Protein AF-A0A967T233-F1 (afdb_monomer_lite)

Sequence (110 aa):
MKNRDQSVELLQTFIENKNLRHHCHMVAAAMEAYARKLDKFHEEIEAWWTAGLLHDLDWEKFPEEHPKKAVEDILPEEGYPETVINAIEAHAPSRTGREPETEIERYLFA

Foldseek 3Di:
DDAPVVLLVLLVVQDVDPVVQVQLQVQLVQQLVVCVVVVHDPVVSRLSSSLSNCLCSNCPPPVLCPPVCVLVPPCVVVPHDPSSSVLSLQQCCVRNVDHDDDPSNVSSHD

Radius of gyration: 12.55 Å; chains: 1; bounding box: 31×27×32 Å

Structure (mmCIF, N/CA/C/O backbone):
data_AF-A0A967T233-F1
#
_entry.id   AF-A0A967T233-F1
#
loop_
_atom_site.group_PDB
_atom_site.id
_atom_site.type_symbol
_atom_site.label_atom_id
_atom_site.label_alt_id
_atom_site.label_comp_id
_atom_site.label_asym_id
_atom_site.label_entity_id
_atom_site.labe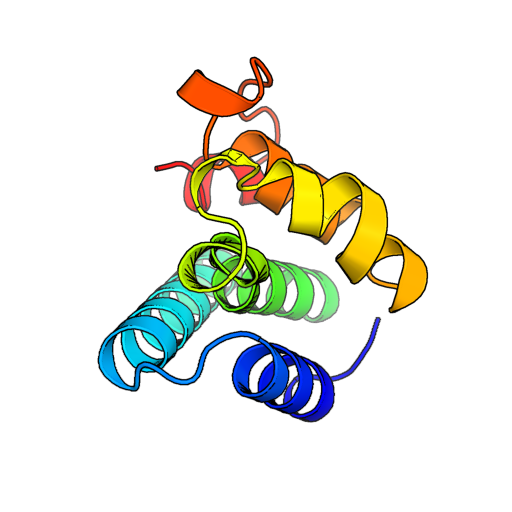l_seq_id
_atom_site.pdbx_PDB_ins_code
_atom_site.Cartn_x
_atom_site.Cartn_y
_atom_site.Cartn_z
_atom_site.occupancy
_atom_site.B_iso_or_equiv
_atom_site.auth_seq_id
_atom_site.auth_comp_id
_atom_site.auth_asym_id
_atom_site.auth_atom_id
_atom_site.pdbx_PDB_model_num
ATOM 1 N N . MET A 1 1 ? 3.686 -13.739 -1.396 1.00 71.31 1 MET A N 1
ATOM 2 C CA . MET A 1 1 ? 2.684 -12.676 -1.179 1.00 71.31 1 MET A CA 1
ATOM 3 C C . MET A 1 1 ? 1.311 -13.271 -1.428 1.00 71.31 1 MET A C 1
ATOM 5 O O . MET A 1 1 ? 1.201 -14.122 -2.308 1.00 71.31 1 MET A O 1
ATOM 9 N N . LYS A 1 2 ? 0.303 -12.871 -0.648 1.00 85.25 2 LYS A N 1
ATOM 10 C CA . LYS A 1 2 ? -1.101 -13.196 -0.927 1.00 85.25 2 LYS A CA 1
ATOM 11 C C . LYS A 1 2 ? -1.486 -12.789 -2.355 1.00 85.25 2 LYS A C 1
ATOM 13 O O . LYS A 1 2 ? -0.915 -11.849 -2.902 1.00 85.25 2 LYS A O 1
ATOM 18 N N . ASN A 1 3 ? -2.420 -13.509 -2.969 1.00 93.25 3 ASN A N 1
ATOM 19 C CA . ASN A 1 3 ? -2.915 -13.149 -4.300 1.00 93.25 3 ASN A CA 1
ATOM 20 C C . ASN A 1 3 ? -3.908 -11.968 -4.229 1.00 93.25 3 ASN A C 1
ATOM 22 O O . ASN A 1 3 ? -4.313 -11.549 -3.142 1.00 93.25 3 ASN A O 1
ATOM 26 N N . ARG A 1 4 ? -4.305 -11.426 -5.390 1.00 97.56 4 ARG A N 1
ATOM 27 C CA . ARG A 1 4 ? -5.210 -10.266 -5.453 1.00 97.56 4 ARG A CA 1
ATOM 28 C C . ARG A 1 4 ? -6.531 -10.506 -4.723 1.00 97.56 4 ARG A C 1
ATOM 30 O O . ARG A 1 4 ? -6.957 -9.631 -3.978 1.00 97.56 4 ARG A O 1
ATOM 37 N N . ASP A 1 5 ? -7.138 -11.678 -4.884 1.00 97.94 5 ASP A N 1
ATOM 38 C CA . ASP A 1 5 ? -8.427 -11.998 -4.257 1.00 97.94 5 ASP A CA 1
ATOM 39 C C . ASP A 1 5 ? -8.328 -11.972 -2.727 1.00 97.94 5 ASP A C 1
ATOM 41 O O . ASP A 1 5 ? -9.171 -11.375 -2.060 1.00 97.94 5 ASP A O 1
ATOM 45 N N . GLN A 1 6 ? -7.247 -12.524 -2.173 1.00 98.19 6 GLN A N 1
ATOM 46 C CA . GLN A 1 6 ? -6.974 -12.493 -0.736 1.00 98.19 6 GLN A CA 1
ATOM 47 C C . GLN A 1 6 ? -6.735 -11.067 -0.216 1.00 98.19 6 GLN A C 1
ATOM 49 O O . GLN A 1 6 ? -7.176 -10.731 0.881 1.00 98.19 6 GLN A O 1
ATOM 54 N N . SER A 1 7 ? -6.067 -10.207 -0.993 1.00 98.44 7 SER A N 1
ATOM 55 C CA . SER A 1 7 ? -5.903 -8.791 -0.635 1.00 98.44 7 SER A CA 1
ATOM 56 C C . SER A 1 7 ? -7.229 -8.026 -0.678 1.00 98.44 7 SER A C 1
ATOM 58 O O . SER A 1 7 ? -7.477 -7.173 0.171 1.00 98.44 7 SER A O 1
ATOM 60 N N . VAL A 1 8 ? -8.115 -8.346 -1.627 1.00 98.62 8 VAL A N 1
ATOM 61 C CA . VAL A 1 8 ? -9.464 -7.760 -1.691 1.00 98.62 8 VAL A CA 1
ATOM 62 C C . VAL A 1 8 ? -10.319 -8.209 -0.508 1.00 98.62 8 VAL A C 1
ATOM 64 O O . VAL A 1 8 ? -11.026 -7.390 0.073 1.00 98.62 8 VAL A O 1
ATOM 67 N N . GLU A 1 9 ? -10.249 -9.481 -0.123 1.00 98.44 9 GLU A N 1
ATOM 68 C CA . GLU A 1 9 ? -10.956 -9.997 1.053 1.00 98.44 9 GLU A CA 1
ATOM 69 C C . GLU A 1 9 ? -10.483 -9.310 2.344 1.00 98.44 9 GLU A C 1
ATOM 71 O O . GLU A 1 9 ? -11.303 -8.881 3.164 1.00 98.44 9 GLU A O 1
ATOM 76 N N . LEU A 1 10 ? -9.168 -9.110 2.489 1.00 98.50 10 LEU A N 1
ATOM 77 C CA . LEU A 1 10 ? -8.598 -8.371 3.614 1.00 98.50 10 LEU A CA 1
ATOM 78 C C . LEU A 1 10 ? -9.106 -6.923 3.651 1.00 98.50 10 LEU A C 1
ATOM 80 O O . LEU A 1 10 ? -9.611 -6.480 4.683 1.00 98.50 10 LEU A O 1
ATOM 84 N N . LEU A 1 11 ? -9.066 -6.211 2.519 1.00 98.62 11 LEU A N 1
ATOM 85 C CA . LEU A 1 11 ? -9.611 -4.854 2.406 1.00 98.62 11 LEU A CA 1
ATOM 86 C C . LEU A 1 11 ? -11.073 -4.793 2.870 1.00 98.62 11 LEU A C 1
ATOM 88 O O . LEU A 1 11 ? -11.458 -3.921 3.648 1.00 98.62 11 LEU A O 1
ATOM 92 N N . GLN A 1 12 ? -11.895 -5.743 2.420 1.00 98.25 12 GLN A N 1
ATOM 93 C CA . GLN A 1 12 ? -13.314 -5.801 2.770 1.00 98.25 12 GLN A CA 1
ATOM 94 C C . GLN A 1 12 ? -13.564 -6.138 4.245 1.00 98.25 12 GLN A C 1
ATOM 96 O O . GLN A 1 12 ? -14.627 -5.793 4.763 1.00 98.25 12 GLN A O 1
ATOM 101 N N . THR A 1 13 ? -12.603 -6.770 4.920 1.00 98.00 13 THR A N 1
ATOM 102 C CA . THR A 1 13 ? -12.672 -7.069 6.357 1.00 98.00 13 THR A CA 1
ATOM 103 C C . THR A 1 13 ? -12.448 -5.819 7.215 1.00 98.00 13 THR A C 1
ATOM 105 O O . THR A 1 13 ? -13.026 -5.701 8.301 1.00 98.00 13 THR A O 1
ATOM 108 N N . PHE A 1 14 ? -11.635 -4.866 6.751 1.00 98.31 14 PHE A N 1
ATOM 109 C CA . PHE A 1 14 ? -11.280 -3.668 7.523 1.00 98.31 14 PHE A CA 1
ATOM 110 C C . PHE A 1 14 ? -12.052 -2.407 7.143 1.00 98.31 14 PHE A C 1
ATOM 112 O O . PHE A 1 14 ? -12.285 -1.570 8.010 1.00 98.31 14 PHE A O 1
ATOM 119 N N . ILE A 1 15 ? -12.499 -2.297 5.898 1.00 98.38 15 ILE A N 1
ATOM 120 C CA . ILE A 1 15 ? -13.196 -1.117 5.386 1.00 98.38 15 ILE A CA 1
ATOM 121 C C . ILE A 1 15 ? -14.617 -1.538 5.043 1.00 98.38 15 ILE A C 1
ATOM 123 O O . ILE A 1 15 ? -14.762 -2.397 4.184 1.00 98.38 15 ILE A O 1
ATOM 127 N N . GLU A 1 16 ? -15.671 -0.984 5.644 1.00 98.25 16 GLU A N 1
ATOM 128 C CA . GLU A 1 16 ? -17.071 -1.219 5.241 1.00 98.25 16 GLU A CA 1
ATOM 129 C C . GLU A 1 16 ? -17.566 -0.154 4.252 1.00 98.25 16 GLU A C 1
ATOM 131 O O . GLU A 1 16 ? -18.442 -0.412 3.415 1.00 98.25 16 GLU A O 1
ATOM 136 N N . ASN A 1 17 ? -16.968 1.039 4.293 1.00 98.31 17 ASN A N 1
ATOM 137 C CA . ASN A 1 17 ? -17.319 2.161 3.444 1.00 98.31 17 ASN A CA 1
ATOM 138 C C . ASN A 1 17 ? -17.019 1.866 1.967 1.00 98.31 17 ASN A C 1
ATOM 140 O O . ASN A 1 17 ? -15.872 1.767 1.528 1.00 98.31 17 ASN A O 1
ATOM 144 N N . LYS A 1 18 ? -18.078 1.791 1.154 1.00 98.19 18 LYS A N 1
ATOM 145 C CA . LYS A 1 18 ? -17.974 1.487 -0.282 1.00 98.19 18 LYS A CA 1
ATOM 146 C C . LYS A 1 18 ? -17.179 2.526 -1.072 1.00 98.19 18 LYS A C 1
ATOM 148 O O . LYS A 1 18 ? -16.512 2.148 -2.031 1.00 98.19 18 LYS A O 1
ATOM 153 N N . ASN A 1 19 ? -17.240 3.802 -0.690 1.00 98.50 19 ASN A N 1
ATOM 154 C CA . ASN A 1 19 ? -16.488 4.857 -1.368 1.00 98.50 19 ASN A CA 1
ATOM 155 C C . ASN A 1 19 ? -14.994 4.735 -1.066 1.00 98.50 19 ASN A C 1
ATOM 157 O O . ASN A 1 19 ? -14.189 4.880 -1.980 1.00 98.50 19 ASN A O 1
ATOM 161 N N . LEU A 1 20 ? -14.630 4.400 0.176 1.00 98.56 20 LEU A N 1
ATOM 162 C CA . LEU A 1 20 ? -13.233 4.173 0.544 1.00 98.56 20 LEU A CA 1
ATOM 163 C C . LEU A 1 20 ? -12.674 2.910 -0.128 1.00 98.56 20 LEU A C 1
ATOM 165 O O . LEU A 1 20 ? -11.610 2.962 -0.733 1.00 98.56 20 LEU A O 1
ATOM 169 N N . ARG A 1 21 ? -13.441 1.810 -0.170 1.00 98.62 21 ARG A N 1
ATOM 170 C CA . ARG A 1 21 ? -13.067 0.634 -0.982 1.00 98.62 21 ARG A CA 1
ATOM 171 C C . ARG A 1 21 ? -12.846 1.007 -2.449 1.00 98.62 21 ARG A C 1
ATOM 173 O O . ARG A 1 21 ? -11.892 0.544 -3.067 1.00 98.62 21 ARG A O 1
ATOM 180 N N . HIS A 1 22 ? -13.734 1.826 -3.018 1.00 98.62 22 HIS A N 1
ATOM 181 C CA . HIS A 1 22 ? -13.611 2.265 -4.406 1.00 98.62 22 HIS A CA 1
ATOM 182 C C . HIS A 1 22 ? -12.345 3.098 -4.632 1.00 98.62 22 HIS A C 1
ATOM 184 O O . HIS A 1 22 ? -11.629 2.833 -5.594 1.00 98.62 22 HIS A O 1
ATOM 190 N N . HIS A 1 23 ? -12.036 4.030 -3.726 1.00 98.56 23 HIS A N 1
ATOM 191 C CA . HIS A 1 23 ? -10.778 4.782 -3.717 1.00 98.56 23 HIS A CA 1
ATOM 192 C C . HIS A 1 23 ? -9.563 3.847 -3.729 1.00 98.56 23 HIS A C 1
ATOM 194 O O . HIS A 1 23 ? -8.760 3.918 -4.657 1.00 98.56 23 HIS A O 1
ATOM 200 N N . CYS A 1 24 ? -9.488 2.886 -2.806 1.00 98.75 24 CYS A N 1
ATOM 201 C CA . CYS A 1 24 ? -8.408 1.897 -2.767 1.00 98.75 24 CYS A CA 1
ATOM 202 C C . CYS A 1 24 ? -8.254 1.132 -4.092 1.00 98.75 24 CYS A C 1
ATOM 204 O O . CYS A 1 24 ? -7.148 0.962 -4.602 1.00 98.75 24 CYS A O 1
ATOM 206 N N . HIS A 1 25 ? -9.364 0.707 -4.705 1.00 98.81 25 HIS A N 1
ATOM 207 C CA . HIS A 1 25 ? -9.330 0.046 -6.012 1.00 98.81 25 HIS A CA 1
ATOM 208 C C . HIS A 1 25 ? -8.849 0.968 -7.143 1.00 98.81 25 HIS A C 1
ATOM 210 O O . HIS A 1 25 ? -8.141 0.508 -8.042 1.00 98.81 25 HIS A O 1
ATOM 216 N N . MET A 1 26 ? -9.214 2.254 -7.119 1.00 98.81 26 MET A N 1
ATOM 217 C CA . MET A 1 26 ? -8.735 3.236 -8.095 1.00 98.81 26 MET A CA 1
ATOM 218 C C . MET A 1 26 ? -7.226 3.459 -7.966 1.00 98.81 26 MET A C 1
ATOM 220 O O . MET A 1 26 ? -6.528 3.464 -8.981 1.00 98.81 26 MET A O 1
ATOM 224 N N . VAL A 1 27 ? -6.714 3.581 -6.738 1.00 98.81 27 VAL A N 1
ATOM 225 C CA . VAL A 1 27 ? -5.274 3.721 -6.478 1.00 98.81 27 VAL A CA 1
ATOM 226 C C . VAL A 1 27 ? -4.525 2.453 -6.896 1.00 98.81 27 VAL A C 1
ATOM 228 O O . VAL A 1 27 ? -3.522 2.550 -7.598 1.00 98.81 27 VAL A O 1
ATOM 231 N N . ALA A 1 28 ? -5.045 1.260 -6.588 1.00 98.81 28 ALA A N 1
ATOM 232 C CA . ALA A 1 28 ? -4.473 -0.010 -7.048 1.00 98.81 28 ALA A CA 1
ATOM 233 C C . ALA A 1 28 ? -4.352 -0.081 -8.582 1.00 98.81 28 ALA A C 1
ATOM 235 O O . ALA A 1 28 ? -3.308 -0.462 -9.117 1.00 98.81 28 ALA A O 1
ATOM 236 N N . ALA A 1 29 ? -5.401 0.331 -9.304 1.00 98.81 29 ALA A N 1
ATOM 237 C CA . ALA A 1 29 ? -5.397 0.372 -10.765 1.00 98.81 29 ALA A CA 1
ATOM 238 C C . ALA A 1 29 ? -4.389 1.395 -11.322 1.00 98.81 29 ALA A C 1
ATOM 240 O O . ALA A 1 29 ? -3.708 1.109 -12.309 1.00 98.81 29 ALA A O 1
ATOM 241 N N . ALA A 1 30 ? -4.263 2.565 -10.689 1.00 98.75 30 ALA A N 1
ATOM 242 C CA . ALA A 1 30 ? -3.272 3.570 -11.067 1.00 98.75 30 ALA A CA 1
ATOM 243 C C . ALA A 1 30 ? -1.839 3.057 -10.853 1.00 98.75 30 ALA A C 1
ATOM 245 O O . ALA A 1 30 ? -1.016 3.142 -11.764 1.00 98.75 30 ALA A O 1
ATOM 246 N N . MET A 1 31 ? -1.564 2.453 -9.695 1.00 98.75 31 MET A N 1
ATOM 247 C CA . MET A 1 31 ? -0.267 1.856 -9.371 1.00 98.75 31 MET A CA 1
ATOM 248 C C . MET A 1 31 ? 0.122 0.751 -10.359 1.00 98.75 31 MET A C 1
ATOM 250 O O . MET A 1 31 ? 1.242 0.746 -10.867 1.00 98.75 31 MET A O 1
ATOM 254 N N . GLU A 1 32 ? -0.807 -0.142 -10.713 1.00 98.75 32 GLU A N 1
ATOM 255 C CA . GLU A 1 32 ? -0.574 -1.146 -11.758 1.00 98.75 32 GLU A CA 1
ATOM 256 C C . GLU A 1 32 ? -0.249 -0.502 -13.115 1.00 98.75 32 GLU A C 1
ATOM 258 O O . GLU A 1 32 ? 0.679 -0.936 -13.803 1.00 98.75 32 GLU A O 1
ATOM 263 N N . ALA A 1 33 ? -0.989 0.537 -13.512 1.00 98.81 33 ALA A N 1
ATOM 264 C CA . ALA A 1 33 ? -0.749 1.232 -14.773 1.00 98.81 33 ALA A CA 1
ATOM 265 C C . ALA A 1 33 ? 0.639 1.894 -14.810 1.00 98.81 33 ALA A C 1
ATOM 267 O O . ALA A 1 33 ? 1.323 1.819 -15.835 1.00 98.81 33 ALA A O 1
ATOM 268 N N . TYR A 1 34 ? 1.082 2.495 -13.701 1.00 98.69 34 TYR A N 1
ATOM 269 C CA . TYR A 1 34 ? 2.429 3.051 -13.583 1.00 98.69 34 TYR A CA 1
ATOM 270 C C . TYR A 1 34 ? 3.503 1.967 -13.658 1.00 98.69 34 TYR A C 1
ATOM 272 O O . TYR A 1 34 ? 4.421 2.094 -14.465 1.00 98.69 34 TYR A O 1
ATOM 280 N N . ALA A 1 35 ? 3.354 0.871 -12.911 1.00 98.69 35 ALA A N 1
ATOM 281 C CA . ALA A 1 35 ? 4.300 -0.242 -12.938 1.00 98.69 35 ALA A CA 1
ATOM 282 C C . ALA A 1 35 ? 4.458 -0.823 -14.353 1.00 98.69 35 ALA A C 1
ATOM 284 O O . ALA A 1 35 ? 5.574 -1.031 -14.827 1.00 98.69 35 ALA A O 1
ATOM 285 N N . ARG A 1 36 ? 3.346 -1.005 -15.078 1.00 98.62 36 ARG A N 1
ATOM 286 C CA . ARG A 1 36 ? 3.363 -1.452 -16.480 1.00 98.62 36 ARG A CA 1
ATOM 287 C C . ARG A 1 36 ? 4.059 -0.458 -17.403 1.00 98.62 36 ARG A C 1
ATOM 289 O O . ARG A 1 36 ? 4.784 -0.872 -18.296 1.00 98.62 36 ARG A O 1
ATOM 296 N N . LYS A 1 37 ? 3.845 0.844 -17.202 1.00 98.62 37 LYS A N 1
ATOM 297 C CA . LYS A 1 37 ? 4.480 1.894 -18.011 1.00 98.62 37 LYS A CA 1
ATOM 298 C C . LYS A 1 37 ? 5.985 2.023 -17.756 1.00 98.62 37 LYS A C 1
ATOM 300 O O . LYS A 1 37 ? 6.695 2.531 -18.616 1.00 98.62 37 LYS A O 1
ATOM 305 N N . LEU A 1 38 ? 6.448 1.582 -16.590 1.00 98.38 38 LEU A N 1
ATOM 306 C CA . LEU A 1 38 ? 7.857 1.538 -16.201 1.00 98.38 38 LEU A CA 1
ATOM 307 C C . LEU A 1 38 ? 8.521 0.185 -16.518 1.00 98.38 38 LEU A C 1
ATOM 309 O O . LEU A 1 38 ? 9.605 -0.079 -16.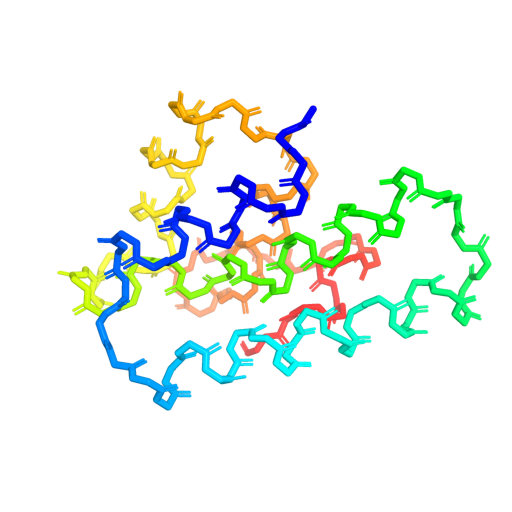004 1.00 98.38 38 LEU A O 1
ATOM 313 N N . ASP A 1 39 ? 7.871 -0.670 -17.318 1.00 98.25 39 ASP A N 1
ATOM 314 C CA . ASP A 1 39 ? 8.371 -1.988 -17.734 1.00 98.25 39 ASP A CA 1
ATOM 315 C C . ASP A 1 39 ? 8.794 -2.893 -16.556 1.00 98.25 39 ASP A C 1
ATOM 317 O O . ASP A 1 39 ? 9.764 -3.650 -16.641 1.00 98.25 39 ASP A O 1
ATOM 321 N N . LYS A 1 40 ? 8.063 -2.818 -15.435 1.00 98.31 40 LYS A N 1
ATOM 322 C CA . LYS A 1 40 ? 8.303 -3.654 -14.251 1.00 98.31 40 LYS A CA 1
ATOM 323 C C . LYS A 1 40 ? 7.994 -5.128 -14.515 1.00 98.31 40 LYS A C 1
ATOM 325 O O . LYS A 1 40 ? 7.097 -5.457 -15.296 1.00 98.31 40 LYS A O 1
ATOM 330 N N . PHE A 1 41 ? 8.706 -6.022 -13.826 1.00 98.00 41 PHE A N 1
ATOM 331 C CA . PHE A 1 41 ? 8.402 -7.452 -13.867 1.00 98.00 41 PHE A CA 1
ATOM 332 C C . PHE A 1 41 ? 7.023 -7.734 -13.259 1.00 98.00 41 PHE A C 1
ATOM 334 O O . PHE A 1 41 ? 6.477 -6.929 -12.503 1.00 98.00 41 PHE A O 1
ATOM 341 N N . HIS A 1 42 ? 6.437 -8.887 -13.589 1.00 97.38 42 HIS A N 1
ATOM 342 C CA . HIS A 1 42 ? 5.081 -9.218 -13.151 1.00 97.38 42 HIS A CA 1
ATOM 343 C C . HIS A 1 42 ? 4.939 -9.169 -11.624 1.00 97.38 42 HIS A C 1
ATOM 345 O O . HIS A 1 42 ? 3.992 -8.577 -11.116 1.00 97.38 42 HIS A O 1
ATOM 351 N N . GLU A 1 43 ? 5.911 -9.711 -10.897 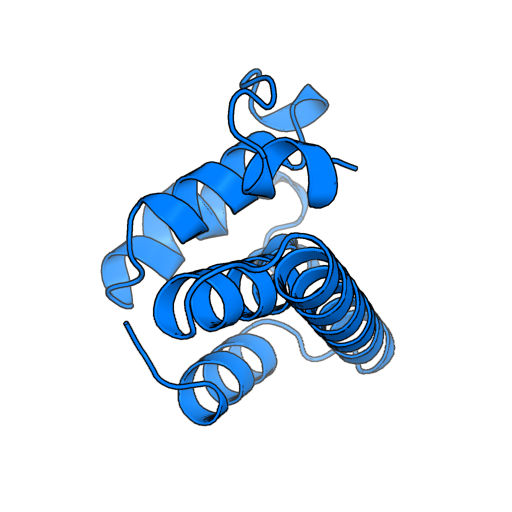1.00 96.81 43 GLU A N 1
ATOM 352 C CA . GLU A 1 43 ? 5.935 -9.739 -9.436 1.00 96.81 43 GLU A CA 1
ATOM 353 C C . GLU A 1 43 ? 5.993 -8.329 -8.828 1.00 96.81 43 GLU A C 1
ATOM 355 O O . GLU A 1 43 ? 5.349 -8.061 -7.814 1.00 96.81 43 GLU A O 1
ATOM 360 N N . GLU A 1 44 ? 6.717 -7.407 -9.468 1.00 97.88 44 GLU A N 1
ATOM 361 C CA . GLU A 1 44 ? 6.752 -5.999 -9.066 1.00 97.88 44 GLU A CA 1
ATOM 362 C C . GLU A 1 44 ? 5.406 -5.317 -9.342 1.00 97.88 44 GLU A C 1
ATOM 364 O O . GLU A 1 44 ? 4.908 -4.592 -8.486 1.00 97.88 44 GLU A O 1
ATOM 369 N N . ILE A 1 45 ? 4.772 -5.583 -10.490 1.00 98.62 45 ILE A N 1
ATOM 370 C CA . ILE A 1 45 ? 3.436 -5.049 -10.809 1.00 98.62 45 ILE A CA 1
ATOM 371 C C . ILE A 1 45 ? 2.412 -5.485 -9.751 1.00 98.62 45 ILE A C 1
ATOM 373 O O . ILE A 1 45 ? 1.603 -4.666 -9.309 1.00 98.62 45 ILE A O 1
ATOM 377 N N . GLU A 1 46 ? 2.463 -6.741 -9.302 1.00 98.44 46 GLU A N 1
ATOM 378 C CA . GLU A 1 46 ? 1.583 -7.229 -8.236 1.00 98.44 46 GLU A CA 1
ATOM 379 C C . GLU A 1 46 ? 1.852 -6.529 -6.896 1.00 98.44 46 GLU A C 1
ATOM 381 O O . GLU A 1 46 ? 0.905 -6.222 -6.167 1.00 98.44 46 GLU A O 1
ATOM 386 N N . ALA A 1 47 ? 3.113 -6.221 -6.574 1.00 98.44 47 ALA A N 1
ATOM 387 C CA . ALA A 1 47 ? 3.451 -5.449 -5.378 1.00 98.44 47 ALA A CA 1
ATOM 388 C C . ALA A 1 47 ? 2.915 -4.008 -5.455 1.00 98.44 47 ALA A C 1
ATOM 390 O O . ALA A 1 47 ? 2.330 -3.525 -4.487 1.00 98.44 47 ALA A O 1
ATOM 391 N N . TRP A 1 48 ? 3.038 -3.344 -6.610 1.00 98.69 48 TRP A N 1
ATOM 392 C CA . TRP A 1 48 ? 2.504 -1.993 -6.835 1.00 98.69 48 TRP A CA 1
ATOM 393 C C . TRP A 1 48 ? 0.982 -1.954 -6.700 1.00 98.69 48 TRP A C 1
ATOM 395 O O . TRP A 1 48 ? 0.445 -1.115 -5.977 1.00 98.69 48 TRP A O 1
ATOM 405 N N . TRP A 1 49 ? 0.285 -2.887 -7.353 1.00 98.81 49 TRP A N 1
ATOM 406 C CA . TRP A 1 49 ? -1.169 -2.996 -7.247 1.00 98.81 49 TRP A CA 1
ATOM 407 C C . TRP A 1 49 ? -1.608 -3.239 -5.798 1.00 98.81 49 TRP A C 1
ATOM 409 O O . TRP A 1 49 ? -2.526 -2.584 -5.307 1.00 98.81 49 TRP A O 1
ATOM 419 N N . THR A 1 50 ? -0.920 -4.142 -5.093 1.00 98.81 50 THR A N 1
ATOM 420 C CA . THR A 1 50 ? -1.237 -4.494 -3.701 1.00 98.81 50 THR A CA 1
ATOM 421 C C . THR A 1 50 ? -1.012 -3.321 -2.750 1.00 98.81 50 THR A C 1
ATOM 423 O O . THR A 1 50 ? -1.871 -3.059 -1.910 1.00 98.81 50 THR A O 1
ATOM 426 N N . ALA A 1 51 ? 0.096 -2.589 -2.895 1.00 98.75 51 ALA A N 1
ATOM 427 C CA . ALA A 1 51 ? 0.371 -1.407 -2.084 1.00 98.75 51 ALA A CA 1
ATOM 428 C C . ALA A 1 51 ? -0.697 -0.323 -2.298 1.00 98.75 51 ALA A C 1
ATOM 430 O O . ALA A 1 51 ? -1.230 0.209 -1.329 1.00 98.75 51 ALA A O 1
ATOM 431 N N . GLY A 1 52 ? -1.103 -0.078 -3.550 1.00 98.75 52 GLY A N 1
ATOM 432 C CA . GLY A 1 52 ? -2.209 0.833 -3.848 1.00 98.75 52 GLY A CA 1
ATOM 433 C C . GLY A 1 52 ? -3.547 0.386 -3.252 1.00 98.75 52 GLY A C 1
ATOM 434 O O . GLY A 1 52 ? -4.301 1.212 -2.743 1.00 98.75 52 GLY A O 1
ATOM 435 N N . LEU A 1 53 ? -3.838 -0.917 -3.259 1.00 98.88 53 LEU A N 1
ATOM 436 C CA . LEU A 1 53 ? -5.081 -1.451 -2.701 1.00 98.88 53 LEU A CA 1
ATOM 437 C C . LEU A 1 53 ? -5.148 -1.304 -1.174 1.00 98.88 53 LEU A C 1
ATOM 439 O O . LEU A 1 53 ? -6.217 -1.034 -0.634 1.00 98.88 53 LEU A O 1
ATOM 443 N N . LEU A 1 54 ? -4.033 -1.520 -0.479 1.00 98.81 54 LEU A N 1
ATOM 444 C CA . LEU A 1 54 ? -4.010 -1.658 0.980 1.00 98.81 54 LEU A CA 1
ATOM 445 C C . LEU A 1 54 ? -3.474 -0.423 1.718 1.00 98.81 54 LEU A C 1
ATOM 447 O O . LEU A 1 54 ? -3.394 -0.468 2.940 1.00 98.81 54 LEU A O 1
ATOM 451 N N . HIS A 1 55 ? -3.132 0.670 1.024 1.00 98.75 55 HIS A N 1
ATOM 452 C CA . HIS A 1 55 ? -2.541 1.852 1.671 1.00 98.75 55 HIS A CA 1
ATOM 453 C C . HIS A 1 55 ? -3.404 2.437 2.800 1.00 98.75 55 HIS A C 1
ATOM 455 O O . HIS A 1 55 ? -2.872 2.759 3.855 1.00 98.75 55 HIS A O 1
ATOM 461 N N . ASP A 1 56 ? -4.727 2.460 2.616 1.00 98.62 56 ASP A N 1
ATOM 462 C CA . ASP A 1 56 ? -5.717 2.952 3.587 1.00 98.62 56 ASP A CA 1
ATOM 463 C C . ASP A 1 56 ? -6.374 1.836 4.422 1.00 98.62 56 ASP A C 1
ATOM 465 O O . ASP A 1 56 ? -7.451 2.033 4.987 1.00 98.62 56 ASP A O 1
ATOM 469 N N . LEU A 1 57 ? -5.774 0.640 4.494 1.00 98.62 57 LEU A N 1
ATOM 470 C CA . LEU A 1 57 ? -6.413 -0.545 5.087 1.00 98.62 57 LEU A CA 1
ATOM 471 C C . LEU A 1 57 ? -6.938 -0.311 6.512 1.00 98.62 57 LEU A C 1
ATOM 473 O O . LEU A 1 57 ? -7.999 -0.816 6.872 1.00 98.62 57 LEU A O 1
ATOM 477 N N . ASP A 1 58 ? -6.212 0.451 7.319 1.00 98.38 58 ASP A N 1
ATOM 478 C CA . ASP A 1 58 ? -6.548 0.763 8.705 1.00 98.38 58 ASP A CA 1
ATOM 479 C C . ASP A 1 58 ? -7.339 2.071 8.879 1.00 98.38 58 ASP A C 1
ATOM 481 O O . ASP A 1 58 ? -7.826 2.331 9.979 1.00 98.38 58 ASP A O 1
ATOM 485 N N . TRP A 1 59 ? -7.542 2.861 7.820 1.00 98.00 59 TRP A N 1
ATOM 486 C CA . TRP A 1 59 ? -8.095 4.217 7.903 1.00 98.00 59 TRP A CA 1
ATOM 487 C C . TRP A 1 59 ? -9.480 4.274 8.560 1.00 98.00 59 TRP A C 1
ATOM 489 O O . TRP A 1 59 ? -9.742 5.129 9.403 1.00 98.00 59 TRP A O 1
ATOM 499 N N . GLU A 1 60 ? -10.387 3.362 8.195 1.00 98.12 60 GLU A N 1
ATOM 500 C CA . GLU A 1 60 ? -11.775 3.403 8.678 1.00 98.12 60 GLU A CA 1
ATOM 501 C C . GLU A 1 60 ? -11.898 3.061 10.170 1.00 98.12 60 GLU A C 1
ATOM 503 O O . GLU A 1 60 ? -12.674 3.691 10.889 1.00 98.12 60 GLU A O 1
ATOM 508 N N . LYS A 1 61 ? -11.136 2.066 10.641 1.00 97.88 61 LYS A N 1
ATOM 509 C CA . LYS A 1 61 ? -11.217 1.562 12.022 1.00 97.88 61 LYS A CA 1
ATOM 510 C C . LYS A 1 61 ? -10.216 2.232 12.966 1.00 97.88 61 LYS A C 1
ATOM 512 O O . LYS A 1 61 ? -10.497 2.325 14.158 1.00 97.88 61 LYS A O 1
ATOM 517 N N . PHE A 1 62 ? -9.081 2.697 12.446 1.00 97.88 62 PHE A N 1
ATOM 518 C CA . PHE A 1 62 ? -7.948 3.226 13.211 1.00 97.88 62 PHE A CA 1
ATOM 519 C C . PHE A 1 62 ? -7.393 4.531 12.598 1.00 97.88 62 PHE A C 1
ATOM 521 O O . PHE A 1 62 ? -6.194 4.636 12.325 1.00 97.88 62 PHE A O 1
ATOM 528 N N . PRO A 1 63 ? -8.231 5.566 12.391 1.00 97.25 63 PRO A N 1
ATOM 529 C CA . PRO A 1 63 ? -7.830 6.774 11.667 1.00 97.25 63 PRO A CA 1
ATOM 530 C C . PRO A 1 63 ? -6.657 7.514 12.317 1.00 97.25 63 PRO A C 1
ATOM 532 O O . PRO A 1 63 ? -5.805 8.028 11.599 1.00 97.25 63 PRO A O 1
ATOM 535 N N . GLU A 1 64 ? -6.559 7.535 13.651 1.00 97.62 64 GLU A N 1
ATOM 536 C CA . GLU A 1 64 ? -5.484 8.217 14.400 1.00 97.62 64 GLU A CA 1
ATOM 537 C C . GLU A 1 64 ? -4.145 7.466 14.354 1.00 97.62 64 GLU A C 1
ATOM 539 O O . GLU A 1 64 ? -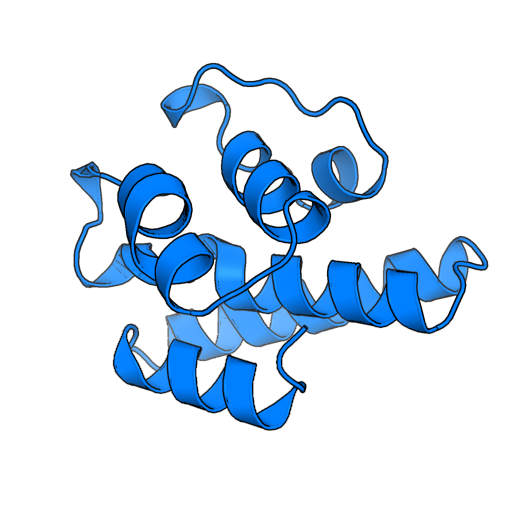3.080 8.074 14.471 1.00 97.62 64 GLU A O 1
ATOM 544 N N . GLU A 1 65 ? -4.187 6.156 14.120 1.00 97.50 65 GLU A N 1
ATOM 545 C CA . GLU A 1 65 ? -3.000 5.301 14.057 1.00 97.50 65 GLU A CA 1
ATOM 546 C C . GLU A 1 65 ? -2.501 5.111 12.624 1.00 97.50 65 GLU A C 1
ATOM 548 O O . GLU A 1 65 ? -1.367 4.695 12.438 1.00 97.50 65 GLU A O 1
ATOM 553 N N . HIS A 1 66 ? -3.294 5.447 11.608 1.00 97.81 66 HIS A N 1
ATOM 554 C CA . HIS A 1 66 ? -2.912 5.226 10.217 1.00 97.81 66 HIS A CA 1
ATOM 555 C C . HIS A 1 66 ? -1.580 5.903 9.790 1.00 97.81 66 HIS A C 1
ATOM 557 O O . HIS A 1 66 ? -1.255 7.005 10.234 1.00 97.81 66 HIS A O 1
ATOM 563 N N . PRO A 1 67 ? -0.777 5.279 8.911 1.00 97.81 67 PRO A N 1
ATOM 564 C CA . PRO A 1 67 ? -0.877 3.886 8.471 1.00 97.81 67 PRO A CA 1
ATOM 565 C C . PRO A 1 67 ? -0.209 2.890 9.435 1.00 97.81 67 PRO A C 1
ATOM 567 O O . PRO A 1 67 ? -0.010 1.732 9.074 1.00 97.81 67 PRO A O 1
ATOM 570 N N . LYS A 1 68 ? 0.202 3.321 10.640 1.00 97.94 68 LYS A N 1
ATOM 571 C CA . LYS A 1 68 ? 0.990 2.510 11.587 1.00 97.94 68 LYS A CA 1
ATOM 572 C C . LYS A 1 68 ? 0.281 1.225 11.973 1.00 97.94 68 LYS A C 1
ATOM 574 O O . LYS A 1 68 ? 0.924 0.185 12.007 1.00 97.94 68 LYS A O 1
ATOM 579 N N . LYS A 1 69 ? -1.039 1.260 12.182 1.00 98.38 69 LYS A N 1
ATOM 580 C CA . LYS A 1 69 ? -1.794 0.048 12.523 1.00 98.38 69 LYS A CA 1
ATOM 581 C C . LYS A 1 69 ? -1.714 -0.994 11.403 1.00 98.38 69 LYS A C 1
ATOM 583 O O . LYS A 1 69 ? -1.544 -2.184 11.671 1.00 98.38 69 LYS A O 1
ATOM 588 N N . ALA A 1 70 ? -1.806 -0.560 10.148 1.00 98.31 70 ALA A N 1
ATOM 589 C CA . ALA A 1 70 ? -1.629 -1.442 9.004 1.00 98.31 70 ALA A CA 1
ATOM 590 C C . ALA A 1 70 ? -0.195 -1.980 8.909 1.00 98.31 70 ALA A C 1
ATOM 592 O O . ALA A 1 70 ? -0.024 -3.185 8.718 1.00 98.31 70 ALA A O 1
ATOM 593 N N . VAL A 1 71 ? 0.823 -1.122 9.040 1.00 98.19 71 VAL A N 1
ATOM 594 C CA . VAL A 1 71 ? 2.222 -1.512 8.782 1.00 98.19 71 VAL A CA 1
ATOM 595 C C . VAL A 1 71 ? 2.901 -2.250 9.937 1.00 98.19 71 VAL A C 1
ATOM 597 O O . VAL A 1 71 ? 3.754 -3.091 9.671 1.00 98.19 71 VAL A O 1
ATOM 600 N N . GLU A 1 72 ? 2.529 -1.980 11.190 1.00 98.12 72 GLU A N 1
ATOM 601 C CA . GLU A 1 72 ? 3.141 -2.597 12.378 1.00 98.12 72 GLU A CA 1
ATOM 602 C C . GLU A 1 72 ? 2.441 -3.902 12.784 1.00 98.12 72 GLU A C 1
ATOM 604 O O . GLU A 1 72 ? 3.114 -4.830 13.232 1.00 98.12 72 GLU A O 1
ATOM 609 N N . ASP A 1 73 ? 1.120 -4.003 12.584 1.00 98.25 73 ASP A N 1
ATOM 610 C CA . ASP A 1 73 ? 0.327 -5.143 13.060 1.00 98.25 73 ASP A CA 1
ATOM 611 C C . ASP A 1 73 ? -0.281 -5.961 11.910 1.00 98.25 73 ASP A C 1
ATOM 613 O O . ASP A 1 73 ? 0.047 -7.131 11.717 1.00 98.25 73 ASP A O 1
ATOM 617 N N . ILE A 1 74 ? -1.167 -5.351 11.113 1.00 98.31 74 ILE A N 1
ATOM 618 C CA . ILE A 1 74 ? -2.068 -6.102 10.221 1.00 98.31 74 ILE A CA 1
ATOM 619 C C . ILE A 1 74 ? -1.299 -6.770 9.073 1.00 98.31 74 ILE A C 1
ATOM 621 O O . ILE A 1 74 ? -1.424 -7.970 8.838 1.00 98.31 74 ILE A O 1
ATOM 625 N N . LEU A 1 75 ? -0.513 -6.004 8.318 1.00 98.31 75 LEU A N 1
ATOM 626 C CA . LEU A 1 75 ? 0.164 -6.506 7.121 1.00 98.31 75 LEU A CA 1
ATOM 627 C C . LEU A 1 75 ? 1.296 -7.506 7.435 1.00 98.31 75 LEU A C 1
ATOM 629 O O . LEU A 1 75 ? 1.399 -8.496 6.698 1.00 98.31 75 LEU A O 1
ATOM 633 N N . PRO A 1 76 ? 2.113 -7.318 8.496 1.00 98.12 76 PRO A N 1
ATOM 634 C CA . PRO A 1 76 ? 3.076 -8.329 8.932 1.00 98.12 76 PRO A CA 1
ATOM 635 C C . PRO A 1 76 ? 2.425 -9.656 9.338 1.00 98.12 76 PRO A C 1
ATOM 637 O O . PRO A 1 76 ? 2.877 -10.710 8.885 1.00 98.12 76 PRO A O 1
ATOM 640 N N . GLU A 1 77 ? 1.350 -9.629 10.137 1.00 97.38 77 GLU A N 1
ATOM 641 C CA . GLU A 1 77 ? 0.633 -10.844 10.563 1.00 97.38 77 GLU A CA 1
ATOM 642 C C . GLU A 1 77 ? 0.018 -11.598 9.376 1.00 97.38 77 GLU A C 1
ATOM 644 O O . GLU A 1 77 ? 0.041 -12.829 9.327 1.00 97.38 77 GLU A O 1
ATOM 649 N N . GLU A 1 78 ? -0.464 -10.863 8.372 1.00 97.38 78 GLU A N 1
ATOM 650 C CA . GLU A 1 78 ? -1.020 -11.422 7.138 1.00 97.38 78 GLU A CA 1
ATOM 651 C C . GLU A 1 78 ? 0.053 -11.868 6.120 1.00 97.38 78 GLU A C 1
ATOM 653 O O . GLU A 1 78 ? -0.277 -12.397 5.050 1.00 97.38 78 GLU A O 1
ATOM 658 N N . GLY A 1 79 ? 1.342 -11.690 6.436 1.00 97.50 79 GLY A N 1
ATOM 659 C CA . GLY A 1 79 ? 2.471 -12.178 5.642 1.00 97.50 79 GLY A CA 1
ATOM 660 C C . GLY A 1 79 ? 2.737 -11.393 4.352 1.00 97.50 79 GLY A C 1
ATOM 661 O O . GLY A 1 79 ? 3.184 -11.974 3.352 1.00 97.50 79 GLY A O 1
ATOM 662 N N . TYR A 1 80 ? 2.442 -10.089 4.333 1.00 98.25 80 TYR A N 1
ATOM 663 C CA . TYR A 1 80 ? 2.794 -9.222 3.205 1.00 98.25 80 TYR A CA 1
ATOM 664 C C . TYR A 1 80 ? 4.301 -8.921 3.167 1.00 98.25 80 TYR A C 1
ATOM 666 O O . TYR A 1 80 ? 4.950 -8.849 4.207 1.00 98.25 80 TYR A O 1
ATOM 674 N N . PRO A 1 81 ? 4.893 -8.769 1.967 1.00 97.44 81 PRO A N 1
ATOM 675 C CA . PRO A 1 81 ? 6.320 -8.502 1.836 1.00 97.44 81 PRO A CA 1
ATOM 676 C C . PRO A 1 81 ? 6.673 -7.073 2.266 1.00 97.44 81 PRO A C 1
ATOM 678 O O . PRO A 1 81 ? 5.891 -6.144 2.051 1.00 97.44 81 PRO A O 1
ATOM 681 N N . GLU A 1 82 ? 7.902 -6.884 2.754 1.00 97.94 82 GLU A N 1
ATOM 682 C CA . GLU A 1 82 ? 8.424 -5.573 3.172 1.00 97.94 82 GLU A CA 1
ATOM 683 C C . GLU A 1 82 ? 8.299 -4.505 2.080 1.00 97.94 82 GLU A C 1
ATOM 685 O O . GLU A 1 82 ? 7.992 -3.364 2.383 1.00 97.94 82 GLU A O 1
ATOM 690 N N . THR A 1 83 ? 8.444 -4.854 0.796 1.00 98.06 83 THR A N 1
ATOM 691 C CA . THR A 1 83 ? 8.260 -3.895 -0.310 1.00 98.06 83 THR A CA 1
ATOM 692 C C . THR A 1 83 ? 6.882 -3.227 -0.298 1.00 98.06 83 THR A C 1
ATOM 694 O O . THR A 1 83 ? 6.779 -2.043 -0.597 1.00 98.06 83 THR A O 1
ATOM 697 N N . VAL A 1 84 ? 5.825 -3.969 0.050 1.00 98.62 84 VAL A N 1
ATOM 698 C CA . VAL A 1 84 ? 4.460 -3.432 0.153 1.00 98.62 84 VAL A CA 1
ATOM 699 C C . VAL A 1 84 ? 4.298 -2.650 1.454 1.00 98.62 84 VAL A C 1
ATOM 701 O O . VAL A 1 84 ? 3.770 -1.544 1.430 1.00 98.62 84 VAL A O 1
ATOM 704 N N . ILE A 1 85 ? 4.780 -3.200 2.571 1.00 98.62 85 ILE A N 1
ATOM 705 C CA . ILE A 1 85 ? 4.671 -2.573 3.896 1.00 98.62 85 ILE A CA 1
ATOM 706 C C . ILE A 1 85 ? 5.403 -1.224 3.916 1.00 98.62 85 ILE A C 1
ATOM 708 O O . ILE A 1 85 ? 4.813 -0.219 4.294 1.00 98.62 85 ILE A O 1
ATOM 712 N N . ASN A 1 86 ? 6.633 -1.170 3.406 1.00 98.56 86 ASN A N 1
ATOM 713 C CA . ASN A 1 86 ? 7.434 0.051 3.319 1.00 98.56 86 ASN A CA 1
ATOM 714 C C . ASN A 1 86 ? 6.791 1.078 2.375 1.00 98.56 86 ASN A C 1
ATOM 716 O O . ASN A 1 86 ? 6.766 2.268 2.691 1.00 98.56 86 ASN A O 1
ATOM 720 N N . ALA A 1 87 ? 6.225 0.635 1.242 1.00 98.69 87 ALA A N 1
ATOM 721 C CA . ALA A 1 87 ? 5.468 1.514 0.349 1.00 98.69 87 ALA A CA 1
ATOM 722 C C . ALA A 1 87 ? 4.301 2.191 1.074 1.00 98.69 87 ALA A C 1
ATOM 724 O O . ALA A 1 87 ? 4.116 3.400 0.947 1.00 98.69 87 ALA A O 1
ATOM 725 N N . ILE A 1 88 ? 3.558 1.425 1.873 1.00 98.62 88 ILE A N 1
ATOM 726 C CA . ILE A 1 88 ? 2.445 1.935 2.672 1.00 98.62 88 ILE A CA 1
ATOM 727 C C . ILE A 1 88 ? 2.956 2.805 3.828 1.00 98.62 88 ILE A C 1
ATOM 729 O O . ILE A 1 88 ? 2.370 3.837 4.110 1.00 98.62 88 ILE A O 1
ATOM 733 N N . GLU A 1 89 ? 4.074 2.497 4.474 1.00 98.56 89 GLU A N 1
ATOM 734 C CA . GLU A 1 89 ? 4.603 3.358 5.539 1.00 98.56 89 GLU A CA 1
ATOM 735 C C . GLU A 1 89 ? 5.022 4.748 5.017 1.00 98.56 89 GLU A C 1
ATOM 737 O O . GLU A 1 89 ? 4.760 5.771 5.655 1.00 98.56 89 GLU A O 1
ATOM 742 N N . ALA A 1 90 ? 5.643 4.805 3.836 1.00 98.44 90 ALA A N 1
ATOM 743 C CA . ALA A 1 90 ? 6.094 6.060 3.232 1.00 98.44 90 ALA A CA 1
ATOM 744 C C . ALA A 1 90 ? 4.997 6.827 2.484 1.00 98.44 90 ALA A C 1
ATOM 746 O O . ALA A 1 90 ? 5.265 7.926 2.001 1.00 98.44 90 ALA A O 1
ATOM 747 N N . HIS A 1 91 ? 3.773 6.298 2.370 1.00 98.38 91 HIS A N 1
ATOM 748 C CA . HIS A 1 91 ? 2.726 7.018 1.644 1.00 98.38 91 HIS A CA 1
ATOM 749 C C . HIS A 1 91 ? 2.214 8.249 2.408 1.00 98.38 91 HIS A C 1
ATOM 751 O O . HIS A 1 91 ? 1.681 9.153 1.779 1.00 98.38 91 HIS A O 1
ATOM 757 N N . ALA A 1 92 ? 2.405 8.295 3.733 1.00 97.12 92 ALA A N 1
ATOM 758 C CA . ALA A 1 92 ? 1.952 9.379 4.603 1.00 97.12 92 ALA A CA 1
ATOM 759 C C . ALA A 1 92 ? 3.092 9.904 5.509 1.00 97.12 92 ALA A C 1
ATOM 761 O O . ALA A 1 92 ? 3.022 9.775 6.739 1.00 97.12 92 ALA A O 1
ATOM 762 N N . PRO A 1 93 ? 4.146 10.536 4.955 1.00 96.62 93 PRO A N 1
ATOM 763 C CA . PRO A 1 93 ? 5.314 10.976 5.730 1.00 96.62 93 PRO A CA 1
ATOM 764 C C . PRO A 1 93 ? 4.973 12.012 6.800 1.00 96.62 93 PRO A C 1
ATOM 766 O O . PRO A 1 93 ? 5.623 12.060 7.840 1.00 96.62 93 PRO A O 1
ATOM 769 N N . SER A 1 94 ? 3.907 12.795 6.612 1.00 96.06 94 SER A N 1
ATOM 770 C CA . SER A 1 94 ? 3.394 13.705 7.647 1.00 96.06 94 SER A CA 1
ATOM 771 C C . SER A 1 94 ? 2.965 12.985 8.937 1.00 96.06 94 SER A C 1
ATOM 773 O O . SER A 1 94 ? 2.878 13.615 9.991 1.00 96.06 94 SER A O 1
ATOM 775 N N . ARG A 1 95 ? 2.723 11.669 8.864 1.00 95.38 95 ARG A N 1
ATOM 776 C CA . ARG A 1 95 ? 2.282 10.810 9.970 1.00 95.38 95 ARG A CA 1
ATOM 777 C C . ARG A 1 95 ? 3.361 9.844 10.449 1.00 95.38 95 ARG A C 1
ATOM 779 O O . ARG A 1 95 ? 3.447 9.568 11.648 1.00 95.38 95 ARG A O 1
ATOM 786 N N . THR A 1 96 ? 4.169 9.319 9.531 1.00 96.56 96 THR A N 1
ATOM 787 C CA . THR A 1 96 ? 5.197 8.310 9.834 1.00 96.56 96 THR A CA 1
ATOM 788 C C . THR A 1 96 ? 6.587 8.914 10.018 1.00 96.56 96 THR A C 1
ATOM 790 O O . THR A 1 96 ? 7.409 8.343 10.727 1.00 96.56 96 THR A O 1
ATOM 793 N N . GLY A 1 97 ? 6.853 10.086 9.433 1.00 96.62 97 GLY A N 1
ATOM 794 C CA . GLY A 1 97 ? 8.185 10.688 9.363 1.00 96.62 97 GLY A CA 1
ATOM 795 C C . GLY A 1 97 ? 9.129 9.994 8.374 1.00 96.62 97 GLY A C 1
ATOM 796 O O . GLY A 1 97 ? 10.301 10.362 8.308 1.00 96.62 97 GLY A O 1
ATOM 797 N N . ARG A 1 98 ? 8.644 8.996 7.621 1.00 96.44 98 ARG A N 1
ATOM 798 C CA . ARG A 1 98 ? 9.422 8.255 6.626 1.00 96.44 98 ARG A CA 1
ATOM 799 C C . ARG A 1 98 ? 9.157 8.810 5.232 1.00 96.44 98 ARG A C 1
ATOM 801 O O . ARG A 1 98 ? 8.064 8.654 4.701 1.00 96.44 98 ARG A O 1
ATOM 808 N N . GLU A 1 99 ? 10.173 9.418 4.636 1.00 97.94 99 GLU A N 1
ATOM 809 C CA . GLU A 1 99 ? 10.095 9.948 3.273 1.00 97.94 99 GLU A CA 1
ATOM 810 C C . GLU A 1 99 ? 10.160 8.828 2.208 1.00 97.94 99 GLU A C 1
ATOM 812 O O . GLU A 1 99 ? 10.864 7.835 2.412 1.00 97.94 99 GLU A O 1
ATOM 817 N N . PRO A 1 100 ? 9.486 8.979 1.050 1.00 98.00 100 PRO A N 1
ATOM 818 C CA . PRO A 1 100 ? 9.599 8.052 -0.080 1.00 98.00 100 PRO A CA 1
ATOM 819 C C . PRO A 1 100 ? 11.003 7.989 -0.711 1.00 98.00 100 PRO A C 1
ATOM 821 O O . PRO A 1 100 ? 11.527 8.987 -1.217 1.00 98.00 100 PRO A O 1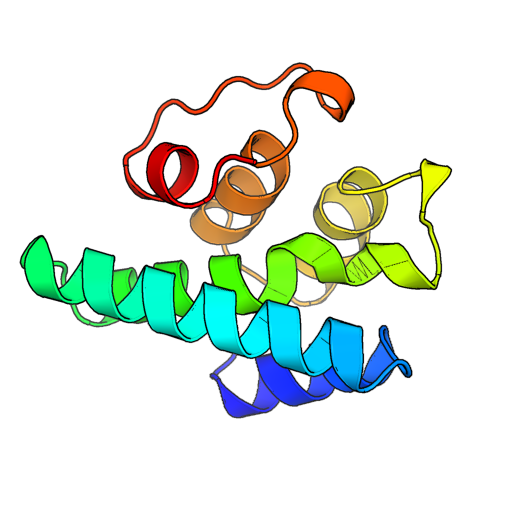
ATOM 824 N N . GLU A 1 101 ? 11.583 6.792 -0.818 1.00 97.81 101 GLU A N 1
ATOM 825 C CA . GLU A 1 101 ? 12.925 6.566 -1.376 1.00 97.81 101 GLU A CA 1
ATOM 826 C C . GLU A 1 101 ? 12.907 5.761 -2.682 1.00 97.81 101 GLU A C 1
ATOM 828 O O . GLU A 1 101 ? 13.639 6.070 -3.629 1.00 97.81 101 GLU A O 1
ATOM 833 N N . THR A 1 102 ? 12.067 4.733 -2.756 1.00 98.38 102 THR A N 1
ATOM 834 C CA . THR A 1 102 ? 11.938 3.843 -3.914 1.00 98.38 102 THR A CA 1
ATOM 835 C C . THR A 1 102 ? 10.904 4.363 -4.916 1.00 98.38 102 THR A C 1
ATOM 837 O O . THR A 1 102 ? 10.133 5.280 -4.638 1.00 98.38 102 THR A O 1
ATOM 840 N N . GLU A 1 103 ? 10.870 3.790 -6.123 1.00 98.12 103 GLU A N 1
ATOM 841 C CA . GLU A 1 103 ? 9.865 4.181 -7.120 1.00 98.12 103 GLU A CA 1
ATOM 842 C C . GLU A 1 103 ? 8.440 3.885 -6.641 1.00 98.12 103 GLU A C 1
ATOM 844 O O . GLU A 1 103 ? 7.602 4.776 -6.697 1.00 98.12 103 GLU A O 1
ATOM 849 N N . ILE A 1 104 ? 8.168 2.688 -6.109 1.00 98.56 104 ILE A N 1
ATOM 850 C CA . ILE A 1 104 ? 6.827 2.333 -5.613 1.00 98.56 104 ILE A CA 1
ATOM 851 C C . ILE A 1 104 ? 6.343 3.311 -4.531 1.00 98.56 104 ILE A C 1
ATOM 853 O O . ILE A 1 104 ? 5.200 3.753 -4.580 1.00 98.56 104 ILE A O 1
ATOM 857 N N . GLU A 1 105 ? 7.225 3.713 -3.613 1.00 98.62 105 GLU A N 1
ATOM 858 C CA . GLU A 1 105 ? 6.913 4.679 -2.553 1.00 98.62 105 GLU A CA 1
ATOM 859 C C . GLU A 1 105 ? 6.578 6.058 -3.130 1.00 98.62 105 GLU A C 1
ATOM 861 O O . GLU A 1 105 ? 5.578 6.664 -2.758 1.00 98.62 105 GLU A O 1
ATOM 866 N N . ARG A 1 106 ? 7.375 6.548 -4.087 1.00 98.44 106 ARG A N 1
ATOM 867 C CA . ARG A 1 106 ? 7.160 7.868 -4.705 1.00 98.44 106 ARG A CA 1
ATOM 868 C C . ARG A 1 106 ? 5.874 7.949 -5.518 1.00 98.44 106 ARG A C 1
ATOM 870 O O . ARG A 1 106 ? 5.301 9.027 -5.622 1.00 98.44 106 ARG A O 1
ATOM 877 N N . TYR A 1 107 ? 5.451 6.841 -6.124 1.00 98.31 107 TYR A N 1
ATOM 878 C CA . TYR A 1 107 ? 4.201 6.785 -6.882 1.00 98.31 107 TYR A CA 1
ATOM 879 C C . TYR A 1 107 ? 2.966 6.586 -5.993 1.00 98.31 107 TYR A C 1
ATOM 881 O O . TYR A 1 107 ? 1.872 6.941 -6.426 1.00 98.31 107 TYR A O 1
ATOM 889 N N . LEU A 1 108 ? 3.133 6.045 -4.780 1.00 98.44 108 LEU A N 1
ATOM 890 C CA . LEU A 1 108 ? 2.044 5.859 -3.817 1.00 98.44 108 LEU A CA 1
ATOM 891 C C . LEU A 1 108 ? 1.851 7.054 -2.870 1.00 98.44 108 LEU A C 1
ATOM 893 O O . LEU A 1 108 ? 0.770 7.207 -2.314 1.00 98.44 108 LEU A O 1
ATOM 897 N N . PHE A 1 109 ? 2.887 7.875 -2.686 1.00 95.75 109 PHE A N 1
ATOM 898 C CA . PHE A 1 109 ? 2.892 9.057 -1.822 1.00 95.75 109 PHE A CA 1
ATOM 899 C C . PHE A 1 109 ? 1.638 9.941 -1.959 1.00 95.75 109 PHE A C 1
ATOM 901 O O . PHE A 1 109 ? 1.226 10.272 -3.078 1.00 95.75 109 PHE A O 1
ATOM 908 N N . ALA A 1 110 ? 1.098 10.368 -0.810 1.00 77.38 110 ALA A N 1
ATOM 909 C CA . ALA A 1 110 ? -0.064 11.244 -0.667 1.00 77.38 110 ALA A CA 1
ATOM 910 C C . ALA A 1 110 ? 0.171 12.386 0.341 1.00 77.38 110 ALA A C 1
ATOM 912 O O . AL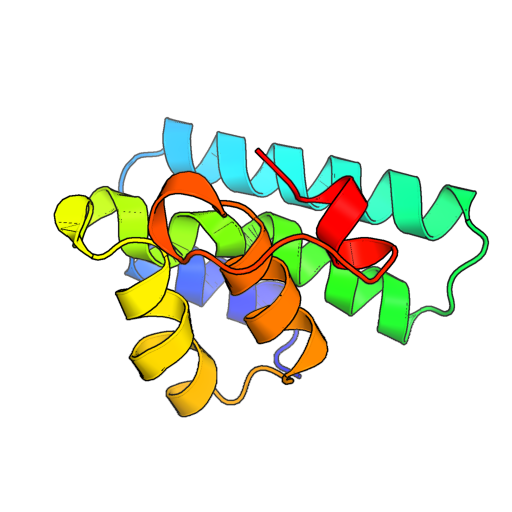A A 1 110 ? 0.825 12.173 1.390 1.00 77.38 110 ALA A O 1
#

Secondary structure (DSSP, 8-state):
---HHHHHHHHHHH---HHHHHHHHHHHHHHHHHHHHTT--HHHHHHHHHHHHHTTTTTTT-TTTTTHHIIIIIHHHTT--HHHHHHHHTT-HHHH-----SHHHHHH--

pLDDT: mean 97.57, std 3.51, range [71.31, 98.88]